Protein AF-A0A959T819-F1 (afdb_monomer_lite)

Radius of gyration: 39.65 Å; chains: 1; bounding box: 76×24×116 Å

Foldseek 3Di:
DPVVVVVVVVVVVVVVVVVVVVVVVVVVVVVVVVVVVVVVVVVVVVVVVVVVVVVVVLVVQLVVLLVVLCCQLVPVLVVLVVVLVCCVPPDDVVVCPPPVNVVVSVVSVVVSVVSNVSSCVSNDPVSVVVPVPD

Structure (mmCIF, N/CA/C/O backbone):
data_AF-A0A959T819-F1
#
_entry.id   AF-A0A959T819-F1
#
loop_
_atom_site.group_PDB
_atom_site.id
_atom_site.type_symbol
_atom_site.label_atom_id
_atom_site.label_alt_id
_atom_site.label_comp_id
_atom_site.label_asym_id
_atom_site.label_entity_id
_atom_site.label_seq_id
_atom_site.pdbx_PDB_ins_code
_atom_site.Cartn_x
_atom_site.Cartn_y
_atom_site.Cartn_z
_atom_site.occupancy
_atom_site.B_iso_or_equiv
_atom_site.auth_seq_id
_atom_site.auth_comp_id
_atom_site.auth_asym_id
_atom_site.auth_atom_id
_atom_site.pdbx_PDB_model_num
ATOM 1 N N . MET A 1 1 ? 45.397 -5.506 -64.608 1.00 60.62 1 MET A N 1
ATOM 2 C CA . MET A 1 1 ? 44.115 -4.847 -64.276 1.00 60.62 1 MET A CA 1
ATOM 3 C C . MET A 1 1 ? 44.227 -3.392 -64.668 1.00 60.62 1 MET A C 1
ATOM 5 O O . MET A 1 1 ? 45.275 -2.811 -64.404 1.00 60.62 1 MET A O 1
ATOM 9 N N . LYS A 1 2 ? 43.221 -2.829 -65.342 1.00 77.31 2 LYS A N 1
ATOM 10 C CA . LYS A 1 2 ? 43.216 -1.391 -65.635 1.00 77.31 2 LYS A CA 1
ATOM 11 C C . LYS A 1 2 ? 42.897 -0.646 -64.334 1.00 77.31 2 LYS A C 1
ATOM 13 O O . LYS A 1 2 ? 42.169 -1.167 -63.495 1.00 77.31 2 LYS A O 1
ATOM 18 N N . ASN A 1 3 ? 43.435 0.560 -64.155 1.00 79.31 3 ASN A N 1
ATOM 19 C CA . ASN A 1 3 ? 43.203 1.367 -62.944 1.00 79.31 3 ASN A CA 1
ATOM 20 C C . ASN A 1 3 ? 41.705 1.620 -62.687 1.00 79.31 3 ASN A C 1
ATOM 22 O O . ASN A 1 3 ? 41.279 1.743 -61.545 1.00 79.31 3 ASN A O 1
ATOM 26 N N . GLU A 1 4 ? 40.908 1.635 -63.753 1.00 85.06 4 GLU A N 1
ATOM 27 C CA . GLU A 1 4 ? 39.452 1.787 -63.732 1.00 85.06 4 GLU A CA 1
ATOM 28 C C . GLU A 1 4 ? 38.746 0.631 -62.996 1.00 85.06 4 GLU A C 1
ATOM 30 O O . GLU A 1 4 ? 37.885 0.878 -62.155 1.00 85.06 4 GLU A O 1
ATOM 35 N N . ASP A 1 5 ? 39.189 -0.616 -63.201 1.00 89.12 5 ASP A N 1
ATOM 36 C CA . ASP A 1 5 ? 38.629 -1.801 -62.531 1.00 89.12 5 ASP A CA 1
ATOM 37 C C . ASP A 1 5 ? 38.860 -1.747 -61.011 1.00 89.12 5 ASP A C 1
ATOM 39 O O . ASP A 1 5 ? 38.007 -2.144 -60.216 1.00 89.12 5 ASP A O 1
ATOM 43 N N . VAL A 1 6 ? 40.021 -1.224 -60.597 1.00 89.94 6 VAL A N 1
ATOM 44 C CA . VAL A 1 6 ? 40.386 -1.061 -59.182 1.00 89.94 6 VAL A CA 1
ATOM 45 C C . VAL A 1 6 ? 39.513 0.004 -58.523 1.00 89.94 6 VAL A C 1
ATOM 47 O O . VAL A 1 6 ? 39.014 -0.212 -57.421 1.00 89.94 6 VAL A O 1
ATOM 50 N N . VAL A 1 7 ? 39.293 1.136 -59.196 1.00 92.00 7 VAL A N 1
ATOM 51 C CA . VAL A 1 7 ? 38.443 2.218 -58.677 1.00 92.00 7 VAL A CA 1
ATOM 52 C C . VAL A 1 7 ? 37.000 1.740 -58.513 1.00 92.00 7 VAL A C 1
ATOM 54 O O . VAL A 1 7 ? 36.409 1.953 -57.454 1.00 92.00 7 VAL A O 1
ATOM 57 N N . VAL A 1 8 ? 36.452 1.035 -59.507 1.00 93.50 8 VAL A N 1
ATOM 58 C CA . VAL A 1 8 ? 35.092 0.475 -59.435 1.00 93.50 8 VAL A CA 1
ATOM 59 C C . VAL A 1 8 ? 34.963 -0.518 -58.277 1.00 93.50 8 VAL A C 1
ATOM 61 O O . VAL A 1 8 ? 34.005 -0.432 -57.506 1.00 93.50 8 VAL A O 1
ATOM 64 N N . LEU A 1 9 ? 35.940 -1.413 -58.098 1.00 93.81 9 LEU A N 1
ATOM 65 C CA . LEU A 1 9 ? 35.953 -2.369 -56.987 1.00 93.81 9 LEU A CA 1
ATOM 66 C C . LEU A 1 9 ? 35.946 -1.654 -55.626 1.00 93.81 9 LEU A C 1
ATOM 68 O O . LEU A 1 9 ? 35.149 -1.996 -54.753 1.00 93.81 9 LEU A O 1
ATOM 72 N N . VAL A 1 10 ? 36.807 -0.649 -55.448 1.00 94.62 10 VAL A N 1
ATOM 73 C CA . VAL A 1 10 ? 36.919 0.106 -54.190 1.00 94.62 10 VAL A CA 1
ATOM 74 C C . VAL A 1 10 ? 35.614 0.829 -53.860 1.00 94.62 10 VAL A C 1
ATOM 76 O O . VAL A 1 10 ? 35.156 0.769 -52.717 1.00 94.62 10 VAL A O 1
ATOM 79 N N . VAL A 1 11 ? 34.979 1.470 -54.845 1.00 95.88 11 VAL A N 1
ATOM 80 C CA . VAL A 1 11 ? 33.680 2.137 -54.659 1.00 95.88 11 VAL A CA 1
ATOM 81 C C . VAL A 1 11 ? 32.600 1.131 -54.256 1.00 95.88 11 VAL A C 1
ATOM 83 O O . VAL A 1 11 ? 31.853 1.383 -53.311 1.00 95.88 11 VAL A O 1
ATOM 86 N N . LEU A 1 12 ? 32.544 -0.027 -54.915 1.00 96.25 12 LEU A N 1
ATOM 87 C CA . LEU A 1 12 ? 31.525 -1.047 -54.661 1.00 96.25 12 LEU A CA 1
ATOM 88 C C . LEU A 1 12 ? 31.677 -1.668 -53.263 1.00 96.25 12 LEU A C 1
ATOM 90 O O . LEU A 1 12 ? 30.693 -1.798 -52.531 1.00 96.25 12 LEU A O 1
ATOM 94 N N . VAL A 1 13 ? 32.910 -1.972 -52.846 1.00 96.50 13 VAL A N 1
ATOM 95 C CA . VAL A 1 13 ? 33.209 -2.452 -51.486 1.00 96.50 13 VAL A CA 1
ATOM 96 C C . VAL A 1 13 ? 32.845 -1.392 -50.447 1.00 96.50 13 VAL A C 1
ATOM 98 O O . VAL A 1 13 ? 32.186 -1.707 -49.457 1.00 96.50 13 VAL A O 1
ATOM 101 N N . SER A 1 14 ? 33.206 -0.130 -50.689 1.00 96.00 14 SER A N 1
ATOM 102 C CA . SER A 1 14 ? 32.916 0.973 -49.763 1.00 96.00 14 SER A CA 1
ATOM 103 C C . SER A 1 14 ? 31.411 1.186 -49.591 1.00 96.00 14 SER A C 1
ATOM 105 O O . SER A 1 14 ? 30.929 1.326 -48.467 1.00 96.00 14 SER A O 1
ATOM 107 N N . LEU A 1 15 ? 30.651 1.143 -50.690 1.00 96.94 15 LEU A N 1
ATOM 108 C CA . LEU A 1 15 ? 29.193 1.247 -50.661 1.00 96.94 15 LEU A CA 1
ATOM 109 C C . LEU A 1 15 ? 28.562 0.066 -49.913 1.00 96.94 15 LEU A C 1
ATOM 111 O O . LEU A 1 15 ? 27.662 0.259 -49.099 1.00 96.94 15 LEU A O 1
ATOM 115 N N . THR A 1 16 ? 29.069 -1.148 -50.140 1.00 96.75 16 THR A N 1
ATOM 116 C CA . THR A 1 16 ? 28.584 -2.358 -49.459 1.00 96.75 16 THR A CA 1
ATOM 117 C C . THR A 1 16 ? 28.804 -2.271 -47.948 1.00 96.75 16 THR A C 1
ATOM 119 O O . THR A 1 16 ? 27.888 -2.549 -47.173 1.00 96.75 16 THR A O 1
ATOM 122 N N . LEU A 1 17 ? 29.987 -1.823 -47.511 1.00 97.00 17 LEU A N 1
ATOM 123 C CA . LEU A 1 17 ? 30.282 -1.607 -46.092 1.00 97.00 17 LEU A CA 1
ATOM 124 C C . LEU A 1 17 ? 29.378 -0.536 -45.474 1.00 97.00 17 LEU A C 1
ATOM 126 O O . LEU A 1 17 ? 28.904 -0.713 -44.352 1.00 97.00 17 LEU A O 1
ATOM 130 N N . LEU A 1 18 ? 29.095 0.543 -46.206 1.00 97.44 18 LEU A N 1
ATOM 131 C CA . LEU A 1 18 ? 28.220 1.613 -45.733 1.00 97.44 18 LEU A CA 1
ATOM 132 C C . LEU A 1 18 ? 26.773 1.131 -45.544 1.00 97.44 18 LEU A C 1
ATOM 134 O O . LEU A 1 18 ? 26.156 1.427 -44.521 1.00 97.44 18 LEU A O 1
ATOM 138 N N . VAL A 1 19 ? 26.250 0.331 -46.479 1.00 97.44 19 VAL A N 1
ATOM 139 C CA . VAL A 1 19 ? 24.917 -0.282 -46.356 1.00 97.44 19 VAL A CA 1
ATOM 140 C C . VAL A 1 19 ? 24.858 -1.243 -45.167 1.00 97.44 19 VAL A C 1
ATOM 142 O O . VAL A 1 19 ? 23.901 -1.198 -44.393 1.00 97.44 19 VAL A O 1
ATOM 145 N N . LEU A 1 20 ? 25.888 -2.073 -44.970 1.00 97.56 20 LEU A N 1
ATOM 146 C CA . LEU A 1 20 ? 25.965 -2.978 -43.818 1.00 97.56 20 LEU A CA 1
ATOM 147 C C . LEU A 1 20 ? 26.009 -2.216 -42.487 1.00 97.56 20 LEU A C 1
ATOM 149 O O . LEU A 1 20 ? 25.301 -2.584 -41.548 1.00 97.56 20 LEU A O 1
ATOM 153 N N . ALA A 1 21 ? 26.787 -1.133 -42.409 1.00 97.38 21 ALA A N 1
ATOM 154 C CA . ALA A 1 21 ? 26.850 -0.286 -41.222 1.00 97.38 21 ALA A CA 1
ATOM 155 C C . ALA A 1 21 ? 25.493 0.370 -40.917 1.00 97.38 21 ALA A C 1
ATOM 157 O O . ALA A 1 21 ? 25.048 0.359 -39.768 1.00 97.38 21 ALA A O 1
ATOM 158 N N . ALA A 1 22 ? 24.798 0.880 -41.939 1.00 97.50 22 ALA A N 1
ATOM 159 C CA . ALA A 1 22 ? 23.462 1.453 -41.788 1.00 97.50 22 ALA A CA 1
ATOM 160 C C . ALA A 1 22 ? 22.434 0.407 -41.320 1.00 97.50 22 ALA A C 1
ATOM 162 O O . ALA A 1 22 ? 21.652 0.674 -40.406 1.00 97.50 22 ALA A O 1
ATOM 163 N N . ALA A 1 23 ? 22.464 -0.803 -41.886 1.00 97.50 23 ALA A N 1
ATOM 164 C CA . ALA A 1 23 ? 21.590 -1.897 -41.466 1.00 97.50 23 ALA A CA 1
ATOM 165 C C . ALA A 1 23 ? 21.829 -2.283 -39.996 1.00 97.50 23 ALA A C 1
ATOM 167 O O . ALA A 1 23 ? 20.874 -2.401 -39.224 1.00 97.50 23 ALA A O 1
ATOM 168 N N . LEU A 1 24 ? 23.096 -2.411 -39.581 1.00 97.44 24 LEU A N 1
ATOM 169 C CA . LEU A 1 24 ? 23.452 -2.683 -38.188 1.00 97.44 24 LEU A CA 1
ATOM 170 C C . LEU A 1 24 ? 22.941 -1.577 -37.256 1.00 97.44 24 LEU A C 1
ATOM 172 O O . LEU A 1 24 ? 22.361 -1.870 -36.211 1.00 97.44 24 LEU A O 1
ATOM 176 N N . PHE A 1 25 ? 23.104 -0.315 -37.652 1.00 97.75 25 PHE A N 1
ATOM 177 C CA . PHE A 1 25 ? 22.645 0.834 -36.877 1.00 97.75 25 PHE A CA 1
ATOM 178 C C . PHE A 1 25 ? 21.128 0.801 -36.635 1.00 97.75 25 PHE A C 1
ATOM 180 O O . PHE A 1 25 ? 20.678 0.949 -35.496 1.00 97.75 25 PHE A O 1
ATOM 187 N N . VAL A 1 26 ? 20.335 0.515 -37.675 1.00 97.50 26 VAL A N 1
ATOM 188 C CA . VAL A 1 26 ? 18.873 0.371 -37.563 1.00 97.50 26 VAL A CA 1
ATOM 189 C C . VAL A 1 26 ? 18.495 -0.769 -36.616 1.00 97.50 26 VAL A C 1
ATOM 191 O O . VAL A 1 26 ? 17.618 -0.597 -35.766 1.00 97.50 26 VAL A O 1
ATOM 194 N N . VAL A 1 27 ? 19.166 -1.920 -36.716 1.00 97.31 27 VAL A N 1
ATOM 195 C CA . VAL A 1 27 ? 18.910 -3.072 -35.836 1.00 97.31 27 VAL A CA 1
ATOM 196 C C . VAL A 1 27 ? 19.216 -2.732 -34.377 1.00 97.31 27 VAL A C 1
ATOM 198 O O . VAL A 1 27 ? 18.402 -3.029 -33.501 1.00 97.31 27 VAL A O 1
ATOM 201 N N . VAL A 1 28 ? 20.348 -2.077 -34.104 1.00 97.12 28 VAL A N 1
ATOM 202 C CA . VAL A 1 28 ? 20.753 -1.696 -32.743 1.00 97.12 28 VAL A CA 1
ATOM 203 C C . VAL A 1 28 ? 19.757 -0.715 -32.127 1.00 97.12 28 VAL A C 1
ATOM 205 O O . VAL A 1 28 ? 19.295 -0.950 -31.009 1.00 97.12 28 VAL A O 1
ATOM 208 N N . ILE A 1 29 ? 19.360 0.335 -32.853 1.00 97.00 29 ILE A N 1
ATOM 209 C CA . ILE A 1 29 ? 18.365 1.301 -32.361 1.00 97.00 29 ILE A CA 1
ATOM 210 C C . ILE A 1 29 ? 17.010 0.630 -32.153 1.00 97.00 29 ILE A C 1
ATOM 212 O O . ILE A 1 29 ? 16.374 0.828 -31.117 1.00 97.00 29 ILE A O 1
ATOM 216 N N . GLY A 1 30 ? 16.571 -0.201 -33.100 1.00 97.06 30 GLY A N 1
ATOM 217 C CA . GLY A 1 30 ? 15.320 -0.942 -32.978 1.00 97.06 30 GLY A CA 1
ATOM 218 C C . GLY A 1 30 ? 15.308 -1.845 -31.743 1.00 97.06 30 GLY A C 1
ATOM 219 O O . GLY A 1 30 ? 14.327 -1.867 -30.997 1.00 97.06 30 GLY A O 1
ATOM 220 N N . ALA A 1 31 ? 16.410 -2.551 -31.484 1.00 96.62 31 ALA A N 1
ATOM 221 C CA . ALA A 1 31 ? 16.564 -3.392 -30.304 1.00 96.62 31 ALA A CA 1
ATOM 222 C C . ALA A 1 31 ? 16.596 -2.570 -29.007 1.00 96.62 31 ALA A C 1
ATOM 224 O O . ALA A 1 31 ? 15.933 -2.945 -28.039 1.00 96.62 31 ALA A O 1
ATOM 225 N N . ALA A 1 32 ? 17.317 -1.446 -28.983 1.00 96.06 32 ALA A N 1
ATOM 226 C CA . ALA A 1 32 ? 17.362 -0.549 -27.833 1.00 96.06 32 ALA A CA 1
ATOM 227 C C . ALA A 1 32 ? 15.967 0.002 -27.510 1.00 96.06 32 ALA A C 1
ATOM 229 O O . ALA A 1 32 ? 15.509 -0.112 -26.375 1.00 96.06 32 ALA A O 1
ATOM 230 N N . ASN A 1 33 ? 15.242 0.502 -28.513 1.00 96.62 33 ASN A N 1
ATOM 231 C CA . ASN A 1 33 ? 13.914 1.077 -28.318 1.00 96.62 33 ASN A CA 1
ATOM 232 C C . ASN A 1 33 ? 12.898 0.032 -27.826 1.00 96.62 33 ASN A C 1
ATOM 234 O O . ASN A 1 33 ? 12.129 0.291 -26.903 1.00 96.62 33 ASN A O 1
ATOM 238 N N . ARG A 1 34 ? 12.946 -1.194 -28.373 1.00 95.81 34 ARG A N 1
ATOM 239 C CA . ARG A 1 34 ? 12.133 -2.321 -27.878 1.00 95.81 34 ARG A CA 1
ATOM 240 C C . ARG A 1 34 ? 12.438 -2.637 -26.414 1.00 95.81 34 ARG A C 1
ATOM 242 O O . ARG A 1 34 ? 11.509 -2.809 -25.632 1.00 95.81 34 ARG A O 1
ATOM 249 N N . ARG A 1 35 ? 13.719 -2.677 -26.030 1.00 95.44 35 ARG A N 1
ATOM 250 C CA . ARG A 1 35 ? 14.138 -2.917 -24.637 1.00 95.44 35 ARG A CA 1
ATOM 251 C C . ARG A 1 35 ? 13.673 -1.802 -23.702 1.00 95.44 35 ARG A C 1
ATOM 253 O O . ARG A 1 35 ? 13.213 -2.103 -22.606 1.00 95.44 35 ARG A O 1
ATOM 260 N N . HIS A 1 36 ? 13.772 -0.541 -24.121 1.00 96.25 36 HIS A N 1
ATOM 261 C CA . HIS A 1 36 ? 13.294 0.597 -23.335 1.00 96.25 36 HIS A CA 1
ATOM 262 C C . HIS A 1 36 ? 11.783 0.549 -23.128 1.00 96.25 36 HIS A C 1
ATOM 264 O O . HIS A 1 36 ? 11.332 0.655 -21.990 1.00 96.25 36 HIS A O 1
ATOM 270 N N . ARG A 1 37 ? 11.012 0.317 -24.196 1.00 96.50 37 ARG A N 1
ATOM 271 C CA . ARG A 1 37 ? 9.553 0.232 -24.099 1.00 96.50 37 ARG A CA 1
ATOM 272 C C . ARG A 1 37 ? 9.105 -0.938 -23.230 1.00 96.50 37 ARG A C 1
ATOM 274 O O . ARG A 1 37 ? 8.301 -0.743 -22.332 1.00 96.50 37 ARG A O 1
ATOM 281 N N . HIS A 1 38 ? 9.710 -2.109 -23.409 1.00 96.56 38 HIS A N 1
ATOM 282 C CA . HIS A 1 38 ? 9.395 -3.274 -22.585 1.00 96.56 38 HIS A CA 1
ATOM 283 C C . HIS A 1 38 ? 9.704 -3.046 -21.096 1.00 96.56 38 HIS A C 1
ATOM 285 O O . HIS A 1 38 ? 8.928 -3.439 -20.233 1.00 96.56 38 HIS A O 1
ATOM 291 N N . ARG A 1 39 ? 10.814 -2.369 -20.770 1.00 96.75 39 ARG A N 1
ATOM 292 C CA . ARG A 1 39 ? 11.129 -1.997 -19.380 1.00 96.75 39 ARG A CA 1
ATOM 293 C C . ARG A 1 39 ? 10.124 -1.004 -18.799 1.00 96.75 39 ARG A C 1
ATOM 295 O O . ARG A 1 39 ? 9.797 -1.125 -17.625 1.00 96.75 39 ARG A O 1
ATOM 302 N N . ALA A 1 40 ? 9.661 -0.043 -19.597 1.00 96.88 40 ALA A N 1
ATOM 303 C CA . ALA A 1 40 ? 8.642 0.911 -19.171 1.00 96.88 40 ALA A CA 1
ATOM 304 C C . ALA A 1 40 ? 7.300 0.211 -18.902 1.00 96.88 40 ALA A C 1
ATOM 306 O O . ALA A 1 40 ? 6.729 0.401 -17.834 1.00 96.88 40 ALA A O 1
ATOM 307 N N . GLU A 1 41 ? 6.862 -0.664 -19.812 1.00 97.38 41 GLU A N 1
ATOM 308 C CA . GLU A 1 41 ? 5.652 -1.483 -19.648 1.00 97.38 41 GLU A CA 1
ATOM 309 C C . GLU A 1 41 ? 5.736 -2.363 -18.389 1.00 97.38 41 GLU A C 1
ATOM 311 O O . GLU A 1 41 ? 4.809 -2.386 -17.585 1.00 97.38 41 GLU A O 1
ATOM 316 N N . LEU A 1 42 ? 6.868 -3.040 -18.158 1.00 97.69 42 LEU A N 1
ATOM 317 C CA . LEU A 1 42 ? 7.073 -3.842 -16.945 1.00 97.69 42 LEU A CA 1
ATOM 318 C C . LEU A 1 42 ? 7.049 -2.996 -15.667 1.00 97.69 42 LEU A C 1
ATOM 320 O O . LEU A 1 42 ? 6.484 -3.423 -14.663 1.00 97.69 42 LEU A O 1
ATOM 324 N N . ALA A 1 43 ? 7.654 -1.806 -15.688 1.00 97.38 43 ALA A N 1
ATOM 325 C CA . ALA A 1 43 ? 7.638 -0.904 -14.542 1.00 97.38 43 ALA A CA 1
ATOM 326 C C . ALA A 1 43 ? 6.214 -0.425 -14.217 1.00 97.38 43 ALA A C 1
ATOM 328 O O . ALA A 1 43 ? 5.841 -0.370 -13.047 1.00 97.38 43 ALA A O 1
ATOM 329 N N . GLU A 1 44 ? 5.410 -0.124 -15.238 1.00 97.75 44 GLU A N 1
ATOM 330 C CA . GLU A 1 44 ? 4.007 0.253 -15.068 1.00 97.75 44 GLU A CA 1
ATOM 331 C C . GLU A 1 44 ? 3.167 -0.908 -14.524 1.00 97.75 44 GLU A C 1
ATOM 333 O O . GLU A 1 44 ? 2.428 -0.720 -13.558 1.00 97.75 44 GLU A O 1
ATOM 338 N N . LEU A 1 45 ? 3.341 -2.116 -15.067 1.00 97.56 45 LEU A N 1
ATOM 339 C CA . LEU A 1 45 ? 2.668 -3.321 -14.575 1.00 97.56 45 LEU A CA 1
ATOM 340 C C . LEU A 1 45 ? 3.016 -3.612 -13.112 1.00 97.56 45 LEU A C 1
ATOM 342 O O . LEU A 1 45 ? 2.130 -3.912 -12.316 1.00 97.56 45 LEU A O 1
ATOM 346 N N . HIS A 1 46 ? 4.290 -3.488 -12.729 1.00 97.56 46 HIS A N 1
ATOM 347 C CA . HIS A 1 46 ? 4.702 -3.649 -11.333 1.00 97.56 46 HIS A CA 1
ATOM 348 C C . HIS A 1 46 ? 4.064 -2.589 -10.432 1.00 97.56 46 HIS A C 1
ATOM 350 O O . HIS A 1 46 ? 3.568 -2.919 -9.359 1.00 97.56 46 HIS A O 1
ATOM 356 N N . LEU A 1 47 ? 4.021 -1.330 -10.877 1.00 97.38 47 LEU A N 1
ATOM 357 C CA . LEU A 1 47 ? 3.403 -0.248 -10.116 1.00 97.38 47 LEU A CA 1
ATOM 358 C C . LEU A 1 47 ? 1.894 -0.461 -9.927 1.00 97.38 47 LEU A C 1
ATOM 360 O O . LEU A 1 47 ? 1.378 -0.209 -8.840 1.00 97.38 47 LEU A O 1
ATOM 364 N N . GLN A 1 48 ? 1.185 -0.911 -10.965 1.00 97.44 48 GLN A N 1
ATOM 365 C CA . GLN A 1 48 ? -0.241 -1.240 -10.883 1.00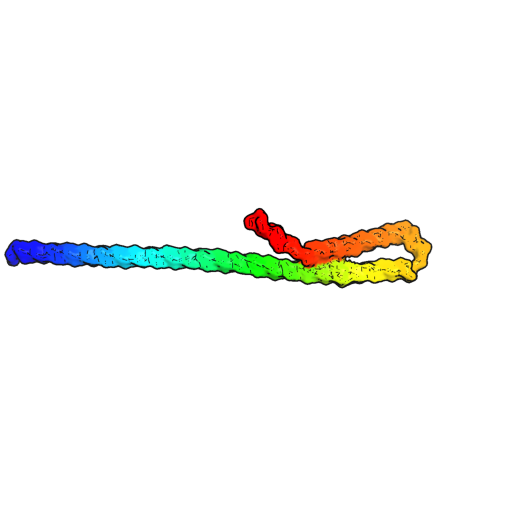 97.44 48 GLN A CA 1
ATOM 366 C C . GLN A 1 48 ? -0.479 -2.416 -9.934 1.00 97.44 48 GLN A C 1
ATOM 368 O O . GLN A 1 48 ? -1.266 -2.292 -8.999 1.00 97.44 48 GLN A O 1
ATOM 373 N N . ARG A 1 49 ? 0.282 -3.502 -10.093 1.00 97.62 49 ARG A N 1
ATOM 374 C CA . ARG A 1 49 ?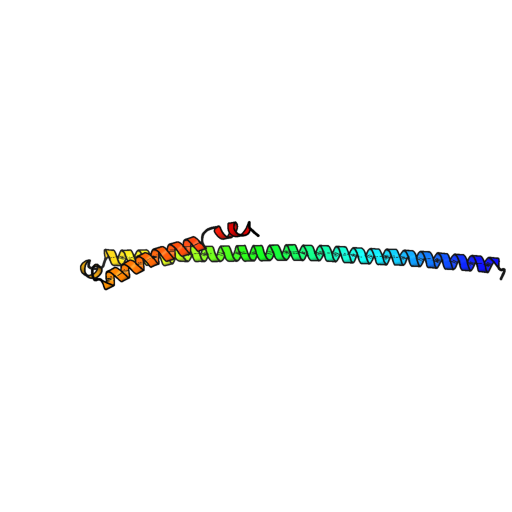 0.195 -4.686 -9.231 1.00 97.62 49 ARG A CA 1
ATOM 375 C C . ARG A 1 49 ? 0.468 -4.359 -7.762 1.00 97.62 49 ARG A C 1
ATOM 377 O O . ARG A 1 49 ? -0.245 -4.836 -6.886 1.00 97.62 49 ARG A O 1
ATOM 384 N N . ASP A 1 50 ? 1.460 -3.521 -7.474 1.00 96.75 50 ASP A N 1
ATOM 385 C CA . ASP A 1 50 ? 1.753 -3.091 -6.103 1.00 96.75 50 ASP A CA 1
ATOM 386 C C . ASP A 1 50 ? 0.630 -2.226 -5.513 1.00 96.75 50 ASP A C 1
ATOM 388 O O . ASP A 1 50 ? 0.343 -2.317 -4.319 1.00 96.75 50 ASP A O 1
ATOM 392 N N . ARG A 1 51 ? -0.024 -1.387 -6.327 1.00 96.31 51 ARG A N 1
ATOM 393 C CA . ARG A 1 51 ? -1.194 -0.610 -5.887 1.00 96.31 51 ARG A CA 1
ATOM 394 C C . ARG A 1 51 ? -2.379 -1.516 -5.575 1.00 96.31 51 ARG A C 1
ATOM 396 O O . ARG A 1 51 ? -2.992 -1.338 -4.528 1.00 96.31 51 ARG A O 1
ATOM 403 N N . GLU A 1 52 ? -2.669 -2.479 -6.444 1.00 95.62 52 GLU A N 1
ATOM 404 C CA . GLU A 1 52 ? -3.747 -3.454 -6.250 1.00 95.62 52 GLU A CA 1
ATOM 405 C C . GLU A 1 52 ? -3.517 -4.309 -5.002 1.00 95.62 52 GLU A C 1
ATOM 407 O O . GLU A 1 52 ? -4.434 -4.479 -4.205 1.00 95.62 52 GLU A O 1
ATOM 412 N N . LEU A 1 53 ? -2.286 -4.775 -4.771 1.00 97.19 53 LEU A N 1
ATOM 413 C CA . LEU A 1 53 ? -1.953 -5.522 -3.557 1.00 97.19 53 LEU A CA 1
ATOM 414 C C . LEU A 1 53 ? -2.170 -4.696 -2.290 1.00 97.19 53 LEU A C 1
ATOM 416 O O . LEU A 1 53 ? -2.833 -5.161 -1.369 1.00 97.19 53 LEU A O 1
ATOM 420 N N . ARG A 1 54 ? -1.670 -3.456 -2.248 1.00 94.19 54 ARG A N 1
ATOM 421 C CA . ARG A 1 54 ? -1.884 -2.574 -1.088 1.00 94.19 54 ARG A CA 1
ATOM 422 C C . ARG A 1 54 ? -3.360 -2.256 -0.877 1.00 94.19 54 ARG A C 1
ATOM 424 O O . ARG A 1 54 ? -3.800 -2.093 0.256 1.00 94.19 54 ARG A O 1
ATOM 431 N N . GLN A 1 55 ? -4.124 -2.116 -1.956 1.00 92.69 55 GLN A N 1
ATOM 432 C CA . GLN A 1 55 ? -5.568 -1.927 -1.882 1.00 92.69 55 GLN A CA 1
ATOM 433 C C . GLN A 1 55 ? -6.237 -3.158 -1.258 1.00 92.69 55 GLN A C 1
ATOM 435 O O . GLN A 1 55 ? -6.946 -3.012 -0.268 1.00 92.69 55 GLN A O 1
ATOM 440 N N . ALA A 1 56 ? -5.937 -4.354 -1.766 1.00 92.69 56 ALA A N 1
ATOM 441 C CA . ALA A 1 56 ? -6.484 -5.608 -1.263 1.00 92.69 56 ALA A CA 1
ATOM 442 C C . ALA A 1 56 ? -6.107 -5.868 0.207 1.00 92.69 56 ALA A C 1
ATOM 444 O O . ALA A 1 56 ? -6.957 -6.266 0.997 1.00 92.69 56 ALA A O 1
ATOM 445 N N . GLU A 1 57 ? -4.861 -5.593 0.606 1.00 92.44 57 GLU A N 1
ATOM 446 C CA . GLU A 1 57 ? -4.421 -5.690 2.006 1.00 92.44 57 GLU A CA 1
ATOM 447 C C . GLU A 1 57 ? -5.211 -4.745 2.917 1.00 92.44 57 GLU A C 1
ATOM 449 O O . GLU A 1 57 ? -5.629 -5.137 4.009 1.00 92.44 57 GLU A O 1
ATOM 454 N N . ARG A 1 58 ? -5.447 -3.505 2.468 1.00 90.31 58 ARG A N 1
ATOM 455 C CA . ARG A 1 58 ? -6.251 -2.529 3.216 1.00 90.31 58 ARG A CA 1
ATOM 456 C C . ARG A 1 58 ? -7.705 -2.960 3.334 1.00 90.31 58 ARG A C 1
ATOM 458 O O . ARG A 1 58 ? -8.264 -2.857 4.421 1.00 90.31 58 ARG A O 1
ATOM 465 N N . GLU A 1 59 ? -8.301 -3.454 2.255 1.00 89.44 59 GLU A N 1
ATOM 466 C CA . GLU A 1 59 ? -9.683 -3.942 2.248 1.00 89.44 59 GLU A CA 1
ATOM 467 C C . GLU A 1 59 ? -9.850 -5.155 3.166 1.00 89.44 59 GLU A C 1
ATOM 469 O O . GLU A 1 59 ? -10.729 -5.148 4.025 1.00 89.44 59 GLU A O 1
ATOM 474 N N . ALA A 1 60 ? -8.962 -6.147 3.064 1.00 90.94 60 ALA A N 1
ATOM 475 C CA . ALA A 1 60 ? -8.980 -7.327 3.925 1.00 90.94 60 ALA A CA 1
ATOM 476 C C . ALA A 1 60 ? -8.776 -6.960 5.404 1.00 90.94 60 ALA A C 1
ATOM 478 O O . ALA A 1 60 ? -9.487 -7.457 6.275 1.00 90.94 60 ALA A O 1
ATOM 479 N N . THR A 1 61 ? -7.843 -6.047 5.696 1.00 89.00 61 THR A N 1
ATOM 480 C CA . THR A 1 61 ? -7.617 -5.557 7.065 1.00 89.00 61 THR A CA 1
ATOM 481 C C . THR A 1 61 ? -8.833 -4.795 7.588 1.00 89.00 61 THR A C 1
ATOM 483 O O . THR A 1 61 ? -9.237 -4.998 8.729 1.00 89.00 61 THR A O 1
ATOM 486 N N . GLY A 1 62 ? -9.440 -3.938 6.765 1.00 90.31 62 GLY A N 1
ATOM 487 C CA . GLY A 1 62 ? -10.644 -3.194 7.128 1.00 90.31 62 GLY A CA 1
ATOM 488 C C . GLY A 1 62 ? -11.822 -4.117 7.433 1.00 90.31 62 GLY A C 1
ATOM 489 O O . GLY A 1 62 ? -12.482 -3.939 8.452 1.00 90.31 62 GLY A O 1
ATOM 490 N N . GLN A 1 63 ? -12.035 -5.142 6.603 1.00 89.81 63 GLN A N 1
ATOM 491 C CA . GLN A 1 63 ? -13.052 -6.170 6.838 1.00 89.81 63 GLN A CA 1
ATOM 492 C C . GLN A 1 63 ? -12.804 -6.922 8.149 1.00 89.81 63 GLN A C 1
ATOM 494 O O . GLN A 1 63 ? -13.715 -7.026 8.964 1.00 89.81 63 GLN A O 1
ATOM 499 N N . ALA A 1 64 ? -11.569 -7.372 8.394 1.00 91.31 64 ALA A N 1
ATOM 500 C CA . ALA A 1 64 ? -11.220 -8.071 9.629 1.00 91.31 64 ALA A CA 1
ATOM 501 C C . ALA A 1 64 ? -11.418 -7.190 10.877 1.00 91.31 64 ALA A C 1
ATOM 503 O O . ALA A 1 64 ? -11.929 -7.656 11.892 1.00 91.31 64 ALA A O 1
ATOM 504 N N . LEU A 1 65 ? -11.045 -5.906 10.817 1.00 91.81 65 LEU A N 1
ATOM 505 C CA . LEU A 1 65 ? -11.251 -4.971 11.927 1.00 91.81 65 LEU A CA 1
ATOM 506 C C . LEU A 1 65 ? -12.733 -4.683 12.173 1.00 91.81 65 LEU A C 1
ATOM 508 O O . LEU A 1 65 ? -13.134 -4.623 13.334 1.00 91.81 65 LEU A O 1
ATOM 512 N N . SER A 1 66 ? -13.539 -4.540 11.118 1.00 90.62 66 SER A N 1
ATOM 513 C CA . SER A 1 66 ? -14.989 -4.372 11.258 1.00 90.62 66 SER A CA 1
ATOM 514 C C . SER A 1 66 ? -15.632 -5.613 11.870 1.00 90.62 66 SER A C 1
ATOM 516 O O . SER A 1 66 ? -16.396 -5.490 12.826 1.00 90.62 66 SER A O 1
ATOM 518 N N . GLU A 1 67 ? -15.246 -6.810 11.426 1.00 91.12 67 GLU A N 1
ATOM 519 C CA . GLU A 1 67 ? -15.733 -8.066 11.999 1.00 91.12 67 GLU A CA 1
ATOM 520 C C . GLU A 1 67 ? -15.396 -8.178 13.493 1.00 91.12 67 GLU A C 1
ATOM 522 O O . GLU A 1 67 ? -16.290 -8.402 14.312 1.00 91.12 67 GLU A O 1
ATOM 527 N N . VAL A 1 68 ? -14.146 -7.895 13.876 1.00 91.81 68 VAL A N 1
ATOM 528 C CA . VAL A 1 68 ? -13.727 -7.841 15.287 1.00 91.81 68 VAL A CA 1
ATOM 529 C C . VAL A 1 68 ? -14.494 -6.766 16.060 1.00 91.81 68 VAL A C 1
ATOM 531 O O . VAL A 1 68 ? -14.939 -7.002 17.184 1.00 91.81 68 VAL A O 1
ATOM 534 N N . GLY A 1 69 ? -14.668 -5.577 15.481 1.00 90.81 69 GLY A N 1
ATOM 535 C CA . GLY A 1 69 ? -15.424 -4.484 16.085 1.00 90.81 69 GLY A CA 1
ATOM 536 C C . GLY A 1 69 ? -16.868 -4.875 16.380 1.00 90.81 69 GLY A C 1
ATOM 537 O O . GLY A 1 69 ? -17.382 -4.549 17.457 1.00 90.81 69 GLY A O 1
ATOM 538 N N . ARG A 1 70 ? -17.488 -5.616 15.455 1.00 89.56 70 ARG A N 1
ATOM 539 C CA . ARG A 1 70 ? -18.841 -6.157 15.567 1.00 89.56 70 ARG A CA 1
ATOM 540 C C . ARG A 1 70 ? -18.957 -7.210 16.653 1.00 89.56 70 ARG A C 1
ATOM 542 O O . ARG A 1 70 ? -19.767 -7.059 17.562 1.00 89.56 70 ARG A O 1
ATOM 549 N N . GLU A 1 71 ? -18.080 -8.208 16.640 1.00 91.12 71 GLU A N 1
ATOM 550 C CA . GLU A 1 71 ? -18.058 -9.237 17.681 1.00 91.12 71 GLU A CA 1
ATOM 551 C C . GLU A 1 71 ? -17.806 -8.660 19.079 1.00 91.12 71 GLU A C 1
ATOM 553 O O . GLU A 1 71 ? -18.403 -9.119 20.053 1.00 91.12 71 GLU A O 1
ATOM 558 N N . LEU A 1 72 ? -16.963 -7.632 19.205 1.00 90.81 72 LEU A N 1
ATOM 559 C CA . LEU A 1 72 ? -16.706 -6.988 20.491 1.00 90.81 72 LEU A CA 1
ATOM 560 C C . LEU A 1 72 ? -17.946 -6.279 21.045 1.00 90.81 72 LEU A C 1
ATOM 562 O O . LEU A 1 72 ? -18.293 -6.491 22.210 1.00 90.81 72 LEU A O 1
ATOM 566 N N . HIS A 1 73 ? -18.613 -5.431 20.256 1.00 83.31 73 HIS A N 1
ATOM 567 C CA . HIS A 1 73 ? -19.761 -4.687 20.781 1.00 83.31 73 HIS A CA 1
ATOM 568 C C . HIS A 1 73 ? -21.008 -5.558 20.954 1.00 83.31 73 HIS A C 1
ATOM 570 O O . HIS A 1 73 ? -21.713 -5.376 21.950 1.00 83.31 73 HIS A O 1
ATOM 576 N N . ASP A 1 74 ? -21.243 -6.509 20.047 1.00 86.50 74 ASP A N 1
ATOM 577 C CA . ASP A 1 74 ? -22.387 -7.414 20.120 1.00 86.50 74 ASP A CA 1
ATOM 578 C C . ASP A 1 74 ? -22.161 -8.491 21.178 1.00 86.50 74 ASP A C 1
ATOM 580 O O . ASP A 1 74 ? -22.934 -8.576 22.121 1.00 86.50 74 ASP A O 1
ATOM 584 N N . ASN A 1 75 ? -21.081 -9.273 21.122 1.00 89.06 75 ASN A N 1
ATOM 585 C CA . ASN A 1 75 ? -20.929 -10.393 22.056 1.00 89.06 75 ASN A CA 1
ATOM 586 C C . ASN A 1 75 ? -20.468 -9.915 23.437 1.00 89.06 75 ASN A C 1
ATOM 588 O O . ASN A 1 75 ? -21.129 -10.174 24.447 1.00 89.06 75 ASN A O 1
ATOM 592 N N . VAL A 1 76 ? -19.338 -9.202 23.506 1.00 90.44 76 VAL A N 1
ATOM 593 C CA . VAL A 1 76 ? -18.755 -8.806 24.800 1.00 90.44 76 VAL A CA 1
ATOM 594 C C . VAL A 1 76 ? -19.575 -7.688 25.445 1.00 90.44 76 VAL A C 1
ATOM 596 O O . VAL A 1 76 ? -19.906 -7.768 26.629 1.00 90.44 76 VAL A O 1
ATOM 599 N N . GLY A 1 77 ? -19.973 -6.676 24.670 1.00 90.12 77 GLY A N 1
ATOM 600 C CA . GLY A 1 77 ? -20.817 -5.583 25.157 1.00 90.12 77 GLY A CA 1
ATOM 601 C C . GLY A 1 77 ? -22.180 -6.059 25.674 1.00 90.12 77 GLY A C 1
ATOM 602 O O . GLY A 1 77 ? -22.628 -5.610 26.738 1.00 90.12 77 GLY A O 1
ATOM 603 N N . GLN A 1 78 ? -22.833 -6.998 24.981 1.00 90.06 78 GLN A N 1
ATOM 604 C CA . GLN A 1 78 ? -24.105 -7.567 25.434 1.00 90.06 78 GLN A CA 1
ATOM 605 C C . GLN A 1 78 ? -23.929 -8.453 26.668 1.00 90.06 78 GLN A C 1
ATOM 607 O O . GLN A 1 78 ? -24.703 -8.300 27.611 1.00 90.06 78 GLN A O 1
ATOM 612 N N . LEU A 1 79 ? -22.901 -9.311 26.723 1.00 94.19 79 LEU A N 1
ATOM 613 C CA . LEU A 1 79 ? -22.638 -10.159 27.893 1.00 94.19 79 LEU A CA 1
ATOM 614 C C . LEU A 1 79 ? -22.419 -9.327 29.164 1.00 94.19 79 LEU A C 1
ATOM 616 O O . LEU A 1 79 ? -22.984 -9.634 30.217 1.00 94.19 79 LEU A O 1
ATOM 620 N N . LEU A 1 80 ? -21.643 -8.245 29.066 1.00 91.81 80 LEU A N 1
ATOM 621 C CA . LEU A 1 80 ? -21.422 -7.336 30.189 1.00 91.81 80 LEU A CA 1
ATOM 622 C C . LEU A 1 80 ? -22.705 -6.593 30.584 1.00 91.81 80 LEU A C 1
ATOM 624 O O . LEU A 1 80 ? -22.985 -6.464 31.772 1.00 91.81 80 LEU A O 1
ATOM 628 N N . THR A 1 81 ? -23.524 -6.179 29.611 1.00 91.50 81 THR A N 1
ATOM 629 C CA . THR A 1 81 ? -24.826 -5.538 29.879 1.00 91.50 81 THR A CA 1
ATOM 630 C C . THR A 1 81 ? -25.787 -6.495 30.591 1.00 91.50 81 THR A C 1
ATOM 632 O O . THR A 1 81 ? -26.442 -6.110 31.555 1.00 91.50 81 THR A O 1
ATOM 635 N N . VAL A 1 82 ? -25.854 -7.760 30.164 1.00 93.62 82 VAL A N 1
ATOM 636 C CA . VAL A 1 82 ? -26.668 -8.796 30.823 1.00 93.62 82 VAL A CA 1
ATOM 637 C C . VAL A 1 82 ? -26.163 -9.059 32.239 1.00 93.62 82 VAL A C 1
ATOM 639 O O . VAL A 1 82 ? -26.962 -9.143 33.167 1.00 93.62 82 VAL A O 1
ATOM 642 N N . THR A 1 83 ? -24.843 -9.129 32.426 1.00 92.25 83 THR A N 1
ATOM 643 C CA . THR A 1 83 ? -24.231 -9.303 33.752 1.00 92.25 83 THR A CA 1
ATOM 644 C C . THR A 1 83 ? -24.578 -8.134 34.675 1.00 92.25 83 THR A C 1
ATOM 646 O O . THR A 1 83 ? -24.996 -8.343 35.810 1.00 92.25 83 THR A O 1
ATOM 649 N N . GLN A 1 84 ? -24.467 -6.901 34.179 1.00 90.69 84 GLN A N 1
ATOM 650 C CA . GLN A 1 84 ? -24.814 -5.680 34.906 1.00 90.69 84 GLN A CA 1
ATOM 651 C C . GLN A 1 84 ? -26.298 -5.654 35.303 1.00 90.69 84 GLN A C 1
ATOM 653 O O . GLN A 1 84 ? -26.620 -5.334 36.448 1.00 90.69 84 GLN A O 1
ATOM 658 N N . LEU A 1 85 ? -27.198 -6.017 34.384 1.00 90.75 85 LEU A N 1
ATOM 659 C CA . LEU A 1 85 ? -28.634 -6.116 34.655 1.00 90.75 85 LEU A CA 1
ATOM 660 C C . LEU A 1 85 ? -28.933 -7.193 35.701 1.00 90.75 85 LEU A C 1
ATOM 662 O O . LEU A 1 85 ? -29.626 -6.906 36.670 1.00 90.75 85 LEU A O 1
ATOM 666 N N . GLY A 1 86 ? -28.360 -8.390 35.561 1.00 91.19 86 GLY A N 1
ATOM 667 C CA . GLY A 1 86 ? -28.554 -9.480 36.520 1.00 91.19 86 GLY A CA 1
ATOM 668 C C . GLY A 1 86 ? -28.042 -9.136 37.920 1.00 91.19 86 GLY A C 1
ATOM 669 O O . GLY A 1 86 ? -28.705 -9.440 38.908 1.00 91.19 86 GLY A O 1
ATOM 670 N N . LEU A 1 87 ? -26.903 -8.442 38.024 1.00 90.12 87 LEU A N 1
ATOM 671 C CA . LEU A 1 87 ? -26.396 -7.954 39.310 1.00 90.12 87 LEU A CA 1
ATOM 672 C C . LEU A 1 87 ? -27.341 -6.929 39.944 1.00 90.12 87 LEU A C 1
ATOM 674 O O . LEU A 1 87 ? -27.540 -6.960 41.152 1.00 90.12 87 LEU A O 1
ATOM 678 N N . ARG A 1 88 ? -27.929 -6.030 39.152 1.00 88.12 88 ARG A N 1
ATOM 679 C CA . ARG A 1 88 ? -28.853 -5.008 39.664 1.00 88.12 88 ARG A CA 1
ATOM 680 C C . ARG A 1 88 ? -30.236 -5.562 40.013 1.00 88.12 88 ARG A C 1
ATOM 682 O O . ARG A 1 88 ? -30.861 -5.036 40.924 1.00 88.12 88 ARG A O 1
ATOM 689 N N . ASP A 1 89 ? -30.695 -6.596 39.311 1.00 90.62 89 ASP A N 1
ATOM 690 C CA . ASP A 1 89 ? -32.046 -7.155 39.463 1.00 90.62 89 ASP A CA 1
ATOM 691 C C . ASP A 1 89 ? -32.125 -8.297 40.492 1.00 90.62 89 ASP A C 1
ATOM 693 O O . ASP A 1 89 ? -33.171 -8.524 41.097 1.00 90.62 89 ASP A O 1
ATOM 697 N N . HIS A 1 90 ? -31.030 -9.037 40.715 1.00 87.81 90 HIS A N 1
ATOM 698 C CA . HIS A 1 90 ? -31.048 -10.263 41.529 1.00 87.81 90 HIS A CA 1
ATOM 699 C C . HIS A 1 90 ? -30.202 -10.209 42.810 1.00 87.81 90 HIS A C 1
ATOM 701 O O . HIS A 1 90 ? -30.196 -11.178 43.572 1.00 87.81 90 HIS A O 1
ATOM 707 N N . VAL A 1 91 ? -29.492 -9.109 43.078 1.00 90.31 91 VAL A N 1
ATOM 708 C CA . VAL A 1 91 ? -28.696 -8.930 44.306 1.00 90.31 91 VAL A CA 1
ATOM 709 C C . VAL A 1 91 ? -29.431 -8.015 45.287 1.00 90.31 91 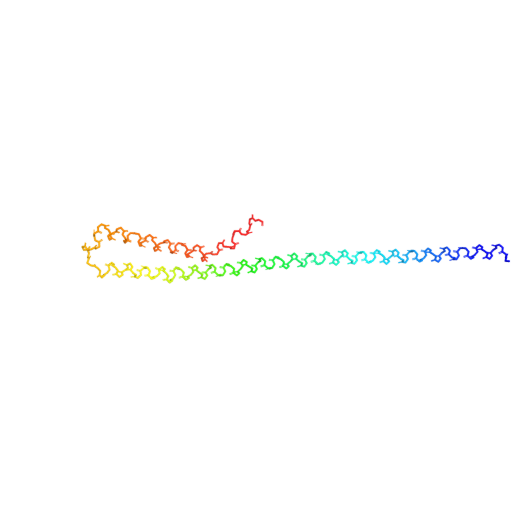VAL A C 1
ATOM 711 O O . VAL A 1 91 ? -30.047 -7.031 44.889 1.00 90.31 91 VAL A O 1
ATOM 714 N N . ASP A 1 92 ? -29.349 -8.330 46.586 1.00 90.75 92 ASP A N 1
ATOM 715 C CA . ASP A 1 92 ? -29.931 -7.508 47.655 1.00 90.75 92 ASP A CA 1
ATOM 716 C C . ASP A 1 92 ? -29.414 -6.052 47.561 1.00 90.75 92 ASP A C 1
ATOM 718 O O . ASP A 1 92 ? -28.193 -5.842 47.565 1.00 90.75 92 ASP A O 1
ATOM 722 N N . PRO A 1 93 ? -30.303 -5.039 47.527 1.00 87.19 93 PRO A N 1
ATOM 723 C CA . PRO A 1 93 ? -29.922 -3.629 47.472 1.00 87.19 93 PRO A CA 1
ATOM 724 C C . PRO A 1 93 ? -28.891 -3.217 48.530 1.00 87.19 93 PRO A C 1
ATOM 726 O O . PRO A 1 93 ? -27.988 -2.438 48.237 1.00 87.19 93 PRO A O 1
ATOM 729 N N . LYS A 1 94 ? -28.942 -3.795 49.738 1.00 87.62 94 LYS A N 1
ATOM 730 C CA . LYS A 1 94 ? -27.972 -3.499 50.808 1.00 87.62 94 LYS A CA 1
ATOM 731 C C . LYS A 1 94 ? -26.554 -3.955 50.469 1.00 87.62 94 LYS A C 1
ATOM 733 O O . LYS A 1 94 ? -25.584 -3.371 50.948 1.00 87.62 94 LYS A O 1
ATOM 738 N N . VAL A 1 95 ? -26.423 -5.013 49.670 1.00 88.31 95 VAL A N 1
ATOM 739 C CA . VAL A 1 95 ? -25.130 -5.498 49.172 1.00 88.31 95 VAL A CA 1
ATOM 740 C C . VAL A 1 95 ? -24.634 -4.595 48.044 1.00 88.31 95 VAL A C 1
ATOM 742 O O . VAL A 1 95 ? -23.442 -4.304 47.991 1.00 88.31 95 VAL A O 1
ATOM 745 N N . LEU A 1 96 ? -25.536 -4.107 47.187 1.00 87.88 96 LEU A N 1
ATOM 746 C CA . LEU A 1 96 ? -25.207 -3.172 46.106 1.00 87.88 96 LEU A CA 1
ATOM 747 C C . LEU A 1 96 ? -24.730 -1.807 46.627 1.00 87.88 96 LEU A C 1
ATOM 749 O O . LEU A 1 96 ? -23.807 -1.225 46.060 1.00 87.88 96 LEU A O 1
ATOM 753 N N . GLU A 1 97 ? -25.301 -1.331 47.736 1.00 88.62 97 GLU A N 1
ATOM 754 C CA . GLU A 1 97 ? -24.904 -0.086 48.412 1.00 88.62 97 GLU A CA 1
ATOM 755 C C . GLU A 1 97 ? -23.565 -0.191 49.159 1.00 88.62 97 GLU A C 1
ATOM 757 O O . GLU A 1 97 ? -22.997 0.824 49.575 1.00 88.62 97 GLU A O 1
ATOM 762 N N . HIS A 1 98 ? -23.016 -1.401 49.328 1.00 92.94 98 HIS A N 1
ATOM 763 C CA . HIS A 1 98 ? -21.712 -1.558 49.956 1.00 92.94 98 HIS A CA 1
ATOM 764 C C . HIS A 1 98 ? -20.642 -0.833 49.112 1.00 92.94 98 HIS A C 1
ATOM 766 O O . HIS A 1 98 ? -20.507 -1.132 47.923 1.00 92.94 98 HIS A O 1
ATOM 772 N N . PRO A 1 99 ? -19.797 0.043 49.695 1.00 91.06 99 PRO A N 1
ATOM 773 C CA . PRO A 1 99 ? -18.908 0.926 48.930 1.00 91.06 99 PRO A CA 1
ATOM 774 C C . PRO A 1 99 ? -18.017 0.205 47.909 1.00 91.06 99 PRO A C 1
ATOM 776 O O . PRO A 1 99 ? -17.804 0.687 46.803 1.00 91.06 99 PRO A O 1
ATOM 779 N N . ARG A 1 100 ? -17.518 -0.991 48.255 1.00 90.94 100 ARG A N 1
ATOM 780 C CA . ARG A 1 100 ? -16.700 -1.808 47.339 1.00 90.94 100 ARG A CA 1
ATOM 781 C C . ARG A 1 100 ? -17.486 -2.351 46.141 1.00 90.94 100 ARG A C 1
ATOM 783 O O . ARG A 1 100 ? -16.915 -2.485 45.066 1.00 90.94 100 ARG A O 1
ATOM 790 N N . VAL A 1 101 ? -18.760 -2.690 46.339 1.00 90.75 101 VAL A N 1
ATOM 791 C CA . VAL A 1 101 ? -19.636 -3.224 45.286 1.00 90.75 101 VAL A CA 1
ATOM 792 C C . VAL A 1 101 ? -20.089 -2.090 44.372 1.00 90.75 101 VAL A C 1
ATOM 794 O O . VAL A 1 101 ? -20.017 -2.241 43.157 1.00 90.75 101 VAL A O 1
ATOM 797 N N . ALA A 1 102 ? -20.442 -0.934 44.938 1.00 89.44 102 ALA A N 1
ATOM 798 C CA . ALA A 1 102 ? -20.780 0.265 44.174 1.00 89.44 102 ALA A CA 1
ATOM 799 C C . ALA A 1 102 ? -19.642 0.692 43.225 1.00 89.44 102 ALA A C 1
ATOM 801 O O . ALA A 1 102 ? -19.882 0.894 42.038 1.00 89.44 102 ALA A O 1
ATOM 802 N N . VAL A 1 103 ? -18.392 0.725 43.709 1.00 93.56 103 VAL A N 1
ATOM 803 C CA . VAL A 1 103 ? -17.212 1.025 42.871 1.00 93.56 103 VAL A CA 1
ATOM 804 C C . VAL A 1 103 ? -17.014 -0.020 41.766 1.00 93.56 103 VAL A C 1
ATOM 806 O O . VAL A 1 103 ? -16.683 0.329 40.636 1.00 93.56 103 VAL A O 1
ATOM 809 N N . ALA A 1 104 ? -17.223 -1.307 42.063 1.00 91.44 104 ALA A N 1
ATOM 810 C CA . ALA A 1 104 ? -17.104 -2.366 41.061 1.00 91.44 104 ALA A CA 1
ATOM 811 C C . ALA A 1 104 ? -18.190 -2.266 39.975 1.00 91.44 104 ALA A C 1
ATOM 813 O O . ALA A 1 104 ? -17.900 -2.488 38.801 1.00 91.44 104 ALA A O 1
ATOM 814 N N . LEU A 1 105 ? -19.420 -1.905 40.351 1.00 91.44 105 LEU A N 1
ATOM 815 C CA . LEU A 1 105 ? -20.504 -1.650 39.404 1.00 91.44 105 LEU A CA 1
ATOM 816 C C . LEU A 1 105 ? -20.225 -0.423 38.535 1.00 91.44 105 LEU A C 1
ATOM 818 O O . LEU A 1 105 ? -20.438 -0.482 37.333 1.00 91.44 105 LEU A O 1
ATOM 822 N N . GLU A 1 106 ? -19.701 0.659 39.106 1.00 92.25 106 GLU A N 1
ATOM 823 C CA . GLU A 1 106 ? -19.305 1.837 38.330 1.00 92.25 106 GLU A CA 1
ATOM 824 C C . GLU A 1 106 ? -18.182 1.509 37.330 1.00 92.25 106 GLU A C 1
ATOM 826 O O . GLU A 1 106 ? -18.243 1.906 36.167 1.00 92.25 106 GLU A O 1
ATOM 831 N N . ALA A 1 107 ? -17.191 0.712 37.740 1.00 92.81 107 ALA A N 1
ATOM 832 C CA . ALA A 1 107 ? -16.143 0.233 36.841 1.00 92.81 107 ALA A CA 1
ATOM 833 C C . ALA A 1 107 ? -16.691 -0.686 35.730 1.00 92.81 107 ALA A C 1
ATOM 835 O O . ALA A 1 107 ? -16.208 -0.638 34.594 1.00 92.81 107 ALA A O 1
ATOM 836 N N . LEU A 1 108 ? -17.706 -1.506 36.029 1.00 93.12 108 LEU A N 1
ATOM 837 C CA . LEU A 1 108 ? -18.402 -2.330 35.037 1.00 93.12 108 LEU A CA 1
ATOM 838 C C . LEU A 1 108 ? -19.148 -1.457 34.018 1.00 93.12 108 LEU A C 1
ATOM 840 O O . LEU A 1 108 ? -19.011 -1.691 32.819 1.00 93.12 108 LEU A O 1
ATOM 844 N N . ASP A 1 109 ? -19.865 -0.428 34.473 1.00 91.50 109 ASP A N 1
ATOM 845 C CA . ASP A 1 109 ? -20.563 0.535 33.610 1.00 91.50 109 ASP A CA 1
ATOM 846 C C . ASP A 1 109 ? -19.588 1.235 32.656 1.00 91.50 109 ASP A C 1
ATOM 848 O O . ASP A 1 109 ? -19.826 1.303 31.447 1.00 91.50 109 ASP A O 1
ATOM 852 N N . GLN A 1 110 ? -18.453 1.700 33.185 1.00 94.06 110 GLN A N 1
ATOM 853 C CA . GLN A 1 110 ? -17.397 2.309 32.378 1.00 94.06 110 GLN A CA 1
ATOM 854 C C . GLN A 1 110 ? -16.825 1.316 31.361 1.00 94.06 110 GLN A C 1
ATOM 856 O O . GLN A 1 110 ? -16.642 1.665 30.198 1.00 94.06 110 GLN A O 1
ATOM 861 N N . SER A 1 111 ? -16.594 0.065 31.767 1.00 91.38 111 SER A N 1
ATOM 862 C CA . SER A 1 111 ? -16.059 -0.982 30.886 1.00 91.38 111 SER A CA 1
ATOM 863 C C . SER A 1 111 ? -17.012 -1.321 29.736 1.00 91.38 111 SER A C 1
ATOM 865 O O . SER A 1 111 ? -16.573 -1.514 28.602 1.00 91.38 111 SER A O 1
ATOM 867 N N . VAL A 1 112 ? -18.319 -1.365 30.010 1.00 91.38 112 VAL A N 1
ATOM 868 C CA . VAL A 1 112 ? -19.368 -1.586 29.005 1.00 91.38 112 VAL A CA 1
ATOM 869 C C . VAL A 1 112 ? -19.365 -0.476 27.954 1.00 91.38 112 VAL A C 1
ATOM 871 O O . VAL A 1 112 ? -19.385 -0.768 26.754 1.00 91.38 112 VAL A O 1
ATOM 874 N N . GLU A 1 113 ? -19.330 0.788 28.384 1.00 91.31 113 GLU A N 1
ATOM 875 C CA . GLU A 1 113 ? -19.277 1.919 27.452 1.00 91.31 113 GLU A CA 1
ATOM 876 C C . GLU A 1 113 ? -17.983 1.896 26.636 1.00 91.31 113 GLU A C 1
ATOM 878 O O . GLU A 1 113 ? -18.002 2.133 25.427 1.00 91.31 113 GLU A O 1
ATOM 883 N N . GLU A 1 114 ? -16.871 1.516 27.259 1.00 90.94 114 GLU A N 1
ATOM 884 C CA . GLU A 1 114 ? -15.576 1.497 26.597 1.00 90.94 114 GLU A CA 1
ATOM 885 C C . GLU A 1 114 ? -15.458 0.411 25.531 1.00 90.94 114 GLU A C 1
ATOM 887 O O . GLU A 1 114 ? -14.971 0.681 24.431 1.00 90.94 114 GLU A O 1
ATOM 892 N N . ILE A 1 115 ? -15.988 -0.787 25.790 1.00 92.00 115 ILE A N 1
ATOM 893 C CA . ILE A 1 115 ? -16.075 -1.840 24.772 1.00 92.00 115 ILE A CA 1
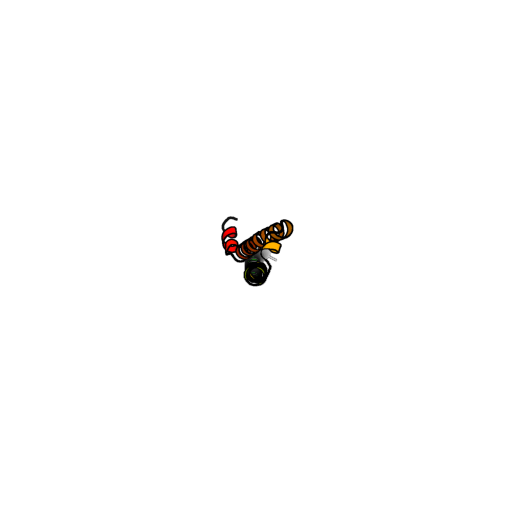ATOM 894 C C . ILE A 1 115 ? -16.999 -1.423 23.629 1.00 92.00 115 ILE A C 1
ATOM 896 O O . ILE A 1 115 ? -16.644 -1.609 22.464 1.00 92.00 115 ILE A O 1
ATOM 900 N N . ARG A 1 116 ? -18.144 -0.793 23.918 1.00 87.56 116 ARG A N 1
ATOM 901 C CA . ARG A 1 116 ? -19.030 -0.259 22.870 1.00 87.56 116 ARG A CA 1
ATOM 902 C C . ARG A 1 116 ? -18.363 0.841 22.055 1.00 87.56 116 ARG A C 1
ATOM 904 O O . ARG A 1 116 ? -18.590 0.941 20.848 1.00 87.56 116 ARG A O 1
ATOM 911 N N . ARG A 1 117 ? -17.566 1.700 22.688 1.00 89.62 117 ARG A N 1
ATOM 912 C CA . ARG A 1 117 ? -16.804 2.749 22.004 1.00 89.62 117 ARG A CA 1
ATOM 913 C C . ARG A 1 117 ? -15.725 2.145 21.108 1.00 89.62 117 ARG A C 1
ATOM 915 O O . ARG A 1 117 ? -15.620 2.550 19.952 1.00 89.62 117 ARG A O 1
ATOM 922 N N . LEU A 1 118 ? -14.967 1.170 21.611 1.00 89.06 118 LEU A N 1
ATOM 923 C CA . LEU A 1 118 ? -13.926 0.468 20.858 1.00 89.06 118 LEU A CA 1
ATOM 924 C C . LEU A 1 118 ? -14.513 -0.309 19.678 1.00 89.06 118 LEU A C 1
ATOM 926 O O . LEU A 1 118 ? -14.060 -0.112 18.553 1.00 89.06 118 LEU A O 1
ATOM 930 N N . GLY A 1 119 ? -15.566 -1.098 19.900 1.00 89.00 119 GLY A N 1
ATOM 931 C CA . GLY A 1 119 ? -16.255 -1.835 18.841 1.00 89.00 119 GLY A CA 1
ATOM 932 C C . GLY A 1 119 ? -16.753 -0.914 17.725 1.00 89.00 119 GLY A C 1
ATOM 933 O O . GLY A 1 119 ? -16.420 -1.133 16.566 1.00 89.00 119 GLY A O 1
ATOM 934 N N . ARG A 1 120 ? -17.420 0.200 18.069 1.00 85.38 120 ARG A N 1
ATOM 935 C CA . ARG A 1 120 ? -17.828 1.229 17.089 1.00 85.38 120 ARG A CA 1
ATOM 936 C C . ARG A 1 120 ? -16.646 1.877 16.364 1.00 85.38 120 ARG A C 1
ATOM 938 O O . ARG A 1 120 ? -16.771 2.233 15.198 1.00 85.38 120 ARG A O 1
ATOM 945 N N . SER A 1 121 ? -15.514 2.078 17.042 1.00 86.31 121 SER A N 1
ATOM 946 C CA . SER A 1 121 ? -14.324 2.678 16.423 1.00 86.31 121 SER A CA 1
ATOM 947 C C . SER A 1 121 ? -13.634 1.754 15.416 1.00 86.31 121 SER A C 1
ATOM 949 O O . SER A 1 121 ? -13.032 2.251 14.468 1.00 86.31 121 SER A O 1
ATOM 951 N N . LEU A 1 122 ? -13.742 0.438 15.621 1.00 85.50 122 LEU A N 1
ATOM 952 C CA . LEU A 1 122 ? -13.208 -0.596 14.737 1.00 85.50 122 LEU A CA 1
ATOM 953 C C . LEU A 1 122 ? -14.153 -0.901 13.566 1.00 85.50 122 LEU A C 1
ATOM 955 O O . LEU A 1 122 ? -13.677 -1.163 12.466 1.00 85.50 122 LEU A O 1
ATOM 959 N N . ASP A 1 123 ? -15.464 -0.814 13.803 1.00 78.31 123 ASP A N 1
ATOM 960 C CA . ASP A 1 123 ? -16.522 -1.066 12.819 1.00 78.31 123 ASP A CA 1
ATOM 961 C C . ASP A 1 123 ? -16.789 0.121 11.877 1.00 78.31 123 ASP A C 1
ATOM 963 O O . ASP A 1 123 ? -17.198 -0.055 10.734 1.00 78.31 123 ASP A O 1
ATOM 967 N N . GLN A 1 124 ? -16.530 1.357 12.318 1.00 64.94 124 GLN A N 1
ATOM 968 C CA . GLN A 1 124 ? -16.792 2.524 11.479 1.00 64.94 124 GLN A CA 1
ATOM 969 C C . GLN A 1 124 ? -15.855 2.623 10.270 1.00 64.94 124 GLN A C 1
ATOM 971 O O . GLN A 1 124 ? -14.632 2.637 10.405 1.00 64.94 124 GLN A O 1
ATOM 976 N N . ASP A 1 125 ? -16.494 2.893 9.128 1.00 56.62 125 ASP A N 1
ATOM 977 C CA . ASP A 1 125 ? -16.057 3.295 7.774 1.00 56.62 125 ASP A CA 1
ATOM 978 C C . ASP A 1 125 ? -14.916 4.345 7.671 1.00 56.62 125 ASP A C 1
ATOM 980 O O . ASP A 1 125 ? -14.525 4.786 6.590 1.00 56.62 125 ASP A O 1
ATOM 984 N N . ARG A 1 126 ? -14.322 4.765 8.795 1.00 53.31 126 ARG A N 1
ATOM 985 C CA . ARG A 1 126 ? -13.224 5.740 8.882 1.00 53.31 126 ARG A CA 1
ATOM 986 C C . ARG A 1 126 ? -11.909 5.266 8.266 1.00 53.31 126 ARG A C 1
ATOM 988 O O . ARG A 1 126 ? -10.987 6.070 8.115 1.00 53.31 126 ARG A O 1
ATOM 995 N N . TRP A 1 127 ? -11.809 4.000 7.879 1.00 54.41 127 TRP A N 1
ATOM 996 C CA . TRP A 1 127 ? -10.656 3.501 7.134 1.00 54.41 127 TRP A CA 1
ATOM 997 C C . TRP A 1 127 ? -10.668 3.945 5.665 1.00 54.41 127 TRP A C 1
ATOM 999 O O . TRP A 1 127 ? -9.594 4.074 5.075 1.00 54.41 127 TRP A O 1
ATOM 1009 N N . GLN A 1 128 ? -11.837 4.275 5.096 1.00 53.84 128 GLN A N 1
ATOM 1010 C CA . GLN A 1 128 ? -11.908 4.841 3.745 1.00 53.84 128 GLN A CA 1
ATOM 1011 C C . GLN A 1 128 ? -11.468 6.316 3.712 1.00 53.84 128 GLN A C 1
ATOM 1013 O O . GLN A 1 128 ? -10.774 6.734 2.786 1.00 53.84 128 GLN A O 1
ATOM 1018 N N . ASP A 1 129 ? -11.769 7.088 4.760 1.00 49.66 129 ASP A N 1
ATOM 1019 C CA . ASP A 1 129 ? -11.639 8.554 4.727 1.00 49.66 129 ASP A CA 1
ATOM 1020 C C . ASP A 1 129 ? -10.232 9.081 5.089 1.00 49.66 129 ASP A C 1
ATOM 1022 O O . ASP A 1 129 ? -9.827 10.164 4.671 1.00 49.66 129 ASP A O 1
ATOM 1026 N N . ARG A 1 130 ? -9.400 8.296 5.796 1.00 51.50 130 ARG A N 1
ATOM 1027 C CA . ARG A 1 130 ? -8.003 8.699 6.090 1.00 51.50 130 ARG A CA 1
ATOM 1028 C C . ARG A 1 130 ? -7.051 8.587 4.891 1.00 51.50 130 ARG A C 1
ATOM 1030 O O . ARG A 1 130 ? -5.895 8.982 5.012 1.00 51.50 130 ARG A O 1
ATOM 1037 N N . THR A 1 131 ? -7.517 8.076 3.750 1.00 49.38 131 THR A N 1
ATOM 1038 C CA . THR A 1 131 ? -6.679 7.830 2.563 1.00 49.38 131 THR A CA 1
ATOM 1039 C C . THR A 1 131 ? -6.705 8.986 1.550 1.00 49.38 131 THR A C 1
ATOM 1041 O O . THR A 1 131 ? -5.828 9.057 0.697 1.00 49.38 131 THR A O 1
ATOM 1044 N N . LEU A 1 132 ? -7.633 9.946 1.655 1.00 48.03 132 LEU A N 1
ATOM 1045 C CA . LEU A 1 132 ? -7.714 11.082 0.718 1.00 48.03 132 LEU A CA 1
ATOM 1046 C C . LEU A 1 132 ? -6.690 12.211 0.982 1.00 48.03 132 LEU A C 1
ATOM 104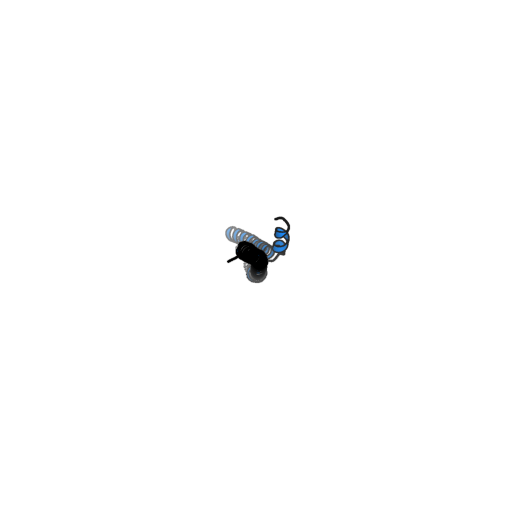8 O O . LEU A 1 132 ? -6.743 13.241 0.316 1.00 48.03 132 LEU A O 1
ATOM 1052 N N . LEU A 1 133 ? -5.758 12.043 1.931 1.00 46.31 133 LEU A N 1
ATOM 1053 C CA . LEU A 1 133 ? -4.804 13.087 2.345 1.00 46.31 133 LEU A CA 1
ATOM 1054 C C . LEU A 1 133 ? -3.312 12.751 2.164 1.00 46.31 133 LEU A C 1
ATOM 1056 O O . LEU A 1 133 ? -2.472 13.429 2.757 1.00 46.31 133 LEU A O 1
ATOM 1060 N N . THR A 1 134 ? -2.946 11.774 1.331 1.00 40.84 134 THR A N 1
ATOM 1061 C CA . THR A 1 134 ? -1.534 11.555 0.943 1.00 40.84 134 THR A CA 1
ATOM 1062 C C . THR A 1 134 ? -1.377 11.177 -0.514 1.00 40.84 134 THR A C 1
ATOM 1064 O O . THR A 1 134 ? -2.044 10.196 -0.915 1.00 40.84 134 THR A O 1
#

Secondary structure (DSSP, 8-state):
--HHHHHHHHHHHHHHHHHHHHHHHHHHHHHHHHHHHHHHHHHHHHHHHHHHHHHHHHHHHHHHHHHHHHHIIIIIHHHHHHHHHHHHHHS-HHHHTSHHHHHHHHHHHHHHHHHHHHHHHHHSSHHHHTTTT-

Sequence (134 aa):
MKNEDVVVLVVLVSLTLLVLAAALFVVVIGAANRRHRHRAELAELHLQRDRELRQAEREATGQALSEVGRELHDNVGQLLTVTQLGLRDHVDPKVLEH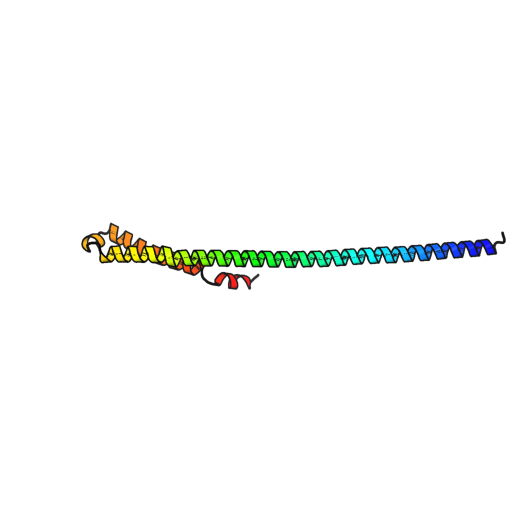PRVAVALEALDQSVEEIRRLGRSLDQDRWQDRTLLT

pLDDT: mean 88.88, std 12.25, range [40.84, 97.75]